Protein AF-A0A7S3IKS0-F1 (afdb_monomer_lite)

InterPro domains:
  IPR027417 P-loop containing nucleoside triphosphate hydrolase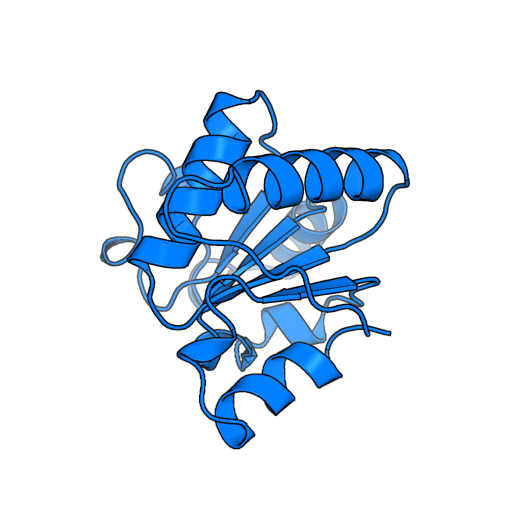 [G3DSA:3.40.50.300] (1-136)
  IPR027417 P-loop containing nucleoside triphosphate hydrolase [SSF52540] (3-135)
  IPR041677 DNA2/NAM7 helicase, helicase domain [PF13086] (3-73)
  IPR045055 DNA2/NAM7-like helicase [PTHR10887] (4-134)

pLDDT: mean 93.27, std 4.58, range [76.19, 98.25]

Secondary structure (DSSP, 8-state):
-------TTS-HHHHHHHHHHHHHHTT--EEEEESSHHHHHHHHHHHHHTT---EEEE-S-GGGS-GGGGGGEE-GGG-SSHHHHHHHHHT-SEEEEEGGGGGSGGGGG--BSEEEETTGGGS-HHHHHHHHTTB-

Sequence (136 aa):
YHMVVGVPGSGKKTTILSLLKILTQLKKRVLVVSFTNGAVDSLLLRLKESGFNQFVRVASSVSSVAEPIREHARTRSSFSKMTDVKDMLDSTYVFGATCLQVTNDIFSCVKFDYCVMDEASQITEPIAIGPLLLAQ

Structure (mmCIF, N/CA/C/O backbone):
data_AF-A0A7S3IKS0-F1
#
_entry.id   AF-A0A7S3IKS0-F1
#
loop_
_atom_site.group_PDB
_atom_site.id
_atom_site.type_symbol
_atom_site.label_atom_id
_atom_site.label_alt_id
_atom_site.label_comp_id
_atom_site.label_asym_id
_atom_site.label_entity_id
_atom_site.label_seq_id
_atom_site.pdbx_PDB_ins_code
_atom_site.Cartn_x
_atom_site.Cartn_y
_atom_site.Cartn_z
_atom_site.occupancy
_atom_site.B_iso_or_equiv
_atom_site.auth_seq_id
_atom_site.auth_comp_id
_atom_site.auth_asym_id
_atom_site.auth_atom_id
_atom_site.pdbx_PDB_model_num
ATOM 1 N N . TYR A 1 1 ? -8.749 -9.494 -11.521 1.00 91.06 1 TYR A N 1
ATOM 2 C CA . TYR A 1 1 ? -7.449 -8.793 -11.423 1.00 91.06 1 TYR A CA 1
ATOM 3 C C . TYR A 1 1 ? -7.102 -8.188 -12.779 1.00 91.06 1 TYR A C 1
ATOM 5 O O . TYR A 1 1 ? -7.641 -8.638 -13.784 1.00 91.06 1 TYR A O 1
ATOM 13 N N . HIS A 1 2 ? -6.218 -7.187 -12.819 1.00 93.56 2 HIS A N 1
ATOM 14 C CA . HIS A 1 2 ? -5.740 -6.556 -14.056 1.00 93.56 2 HIS A CA 1
ATOM 15 C C . HIS A 1 2 ? -4.218 -6.386 -14.001 1.00 93.56 2 HIS A C 1
ATOM 17 O O . HIS A 1 2 ? -3.673 -6.141 -12.928 1.00 93.56 2 HIS A O 1
ATOM 23 N N . MET A 1 3 ? -3.540 -6.493 -15.148 1.00 93.00 3 MET A N 1
ATOM 24 C CA . MET A 1 3 ? -2.102 -6.233 -15.259 1.00 93.00 3 MET A CA 1
ATOM 25 C C . MET A 1 3 ? -1.839 -5.025 -16.151 1.00 93.00 3 MET A C 1
ATOM 27 O O . MET A 1 3 ? -2.316 -4.965 -17.282 1.00 93.00 3 MET A O 1
ATOM 31 N N . VAL A 1 4 ? -1.037 -4.087 -15.649 1.00 91.88 4 VAL A N 1
ATOM 32 C CA . VAL A 1 4 ? -0.567 -2.923 -16.408 1.00 91.88 4 VAL A CA 1
ATOM 33 C C . VAL A 1 4 ? 0.881 -3.165 -16.826 1.00 91.88 4 VAL A C 1
ATOM 35 O O . VAL A 1 4 ? 1.811 -3.096 -16.018 1.00 91.88 4 VAL A O 1
ATOM 38 N N . VAL A 1 5 ? 1.077 -3.465 -18.109 1.00 90.06 5 VAL A N 1
ATOM 39 C CA . VAL A 1 5 ? 2.394 -3.743 -18.698 1.00 90.06 5 VAL A CA 1
ATOM 40 C C . VAL A 1 5 ? 2.918 -2.493 -19.400 1.00 90.06 5 VAL A C 1
ATOM 42 O O . VAL A 1 5 ? 2.164 -1.714 -19.968 1.00 90.06 5 VAL A O 1
ATOM 45 N N . GLY A 1 6 ? 4.229 -2.282 -19.350 1.00 86.38 6 GLY A N 1
ATOM 46 C CA . GLY A 1 6 ?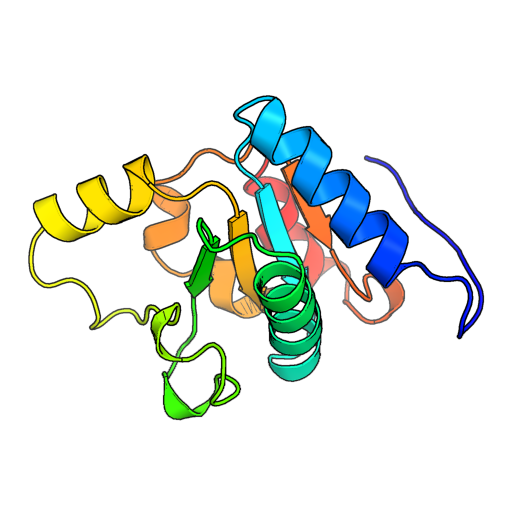 4.868 -1.119 -19.959 1.00 86.38 6 GLY A CA 1
ATOM 47 C C . GLY A 1 6 ? 6.385 -1.171 -19.825 1.00 86.38 6 GLY A C 1
ATOM 48 O O . GLY A 1 6 ? 6.918 -1.800 -18.906 1.00 86.38 6 GLY A O 1
ATOM 49 N N . VAL A 1 7 ? 7.076 -0.514 -20.745 1.00 88.88 7 VAL A N 1
ATOM 50 C CA . VAL A 1 7 ? 8.539 -0.383 -20.743 1.00 88.88 7 VAL A CA 1
ATOM 51 C C . VAL A 1 7 ? 9.004 0.647 -19.699 1.00 88.88 7 VAL A C 1
ATOM 53 O O . VAL A 1 7 ? 8.185 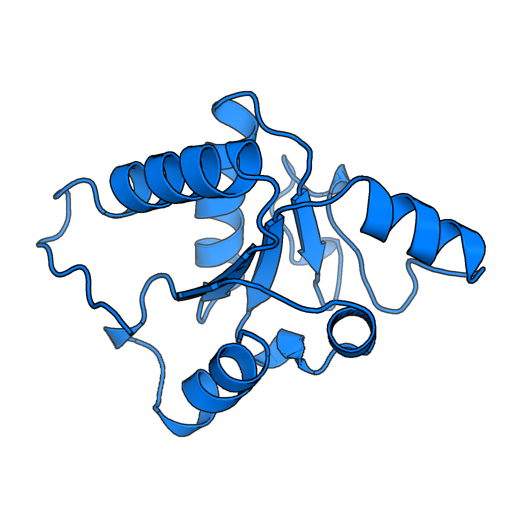1.454 -19.239 1.00 88.88 7 VAL A O 1
ATOM 56 N N . PRO A 1 8 ? 10.283 0.660 -19.284 1.00 86.25 8 PRO A N 1
ATOM 57 C CA . PRO A 1 8 ? 10.823 1.750 -18.472 1.00 86.25 8 PRO A CA 1
ATOM 58 C C . PRO A 1 8 ? 10.496 3.119 -19.089 1.00 86.25 8 PRO A C 1
ATOM 60 O O . PRO A 1 8 ? 10.592 3.298 -20.298 1.00 86.25 8 PRO A O 1
ATOM 63 N N . GLY A 1 9 ? 10.039 4.071 -18.272 1.00 87.06 9 GLY A N 1
ATOM 64 C CA . GLY A 1 9 ? 9.631 5.401 -18.745 1.00 87.06 9 GLY A CA 1
ATOM 65 C C . GLY A 1 9 ? 8.204 5.511 -19.309 1.00 87.06 9 GLY A C 1
ATOM 66 O O . GLY A 1 9 ? 7.732 6.624 -19.499 1.00 87.06 9 GLY A O 1
ATOM 67 N N . SER A 1 10 ? 7.456 4.411 -19.471 1.00 88.75 10 SER A N 1
ATOM 68 C CA . SER A 1 10 ? 6.073 4.410 -20.013 1.00 88.75 10 SER A CA 1
ATOM 69 C C . SER A 1 10 ? 4.995 5.065 -19.129 1.00 88.75 10 SER A C 1
ATOM 71 O O . SER A 1 10 ? 3.810 4.983 -19.432 1.00 88.75 10 SER A O 1
ATOM 73 N N . GLY A 1 11 ? 5.365 5.689 -18.007 1.00 90.81 11 GLY A N 1
ATOM 74 C CA . GLY A 1 11 ? 4.403 6.386 -17.149 1.00 90.81 11 GLY A CA 1
ATOM 75 C C . GLY A 1 11 ? 3.516 5.480 -16.283 1.00 90.81 11 GLY A C 1
ATOM 76 O O . GLY A 1 11 ? 2.473 5.933 -15.813 1.00 90.81 11 GLY A O 1
ATOM 77 N N . LYS A 1 12 ? 3.914 4.227 -16.002 1.00 91.25 12 LYS A N 1
ATOM 78 C CA . LYS A 1 12 ? 3.152 3.317 -15.113 1.00 91.25 12 LYS A CA 1
ATOM 79 C C . LYS A 1 12 ? 2.808 3.944 -13.767 1.00 91.25 12 LYS A C 1
ATOM 81 O O . LYS A 1 12 ? 1.655 3.917 -13.359 1.00 91.25 12 LYS A O 1
ATOM 86 N N . LYS A 1 13 ? 3.794 4.562 -13.107 1.00 89.94 13 LYS A N 1
ATOM 87 C CA . LYS A 1 13 ? 3.583 5.238 -11.818 1.00 89.94 13 LYS A CA 1
ATOM 88 C C . LYS A 1 13 ? 2.557 6.362 -11.946 1.00 89.94 13 LYS A C 1
ATOM 90 O O . LYS A 1 13 ? 1.670 6.463 -11.113 1.00 89.94 13 LYS A O 1
ATOM 95 N N . THR A 1 14 ? 2.612 7.150 -13.019 1.00 93.38 14 THR A N 1
ATOM 96 C CA . THR A 1 14 ? 1.605 8.185 -13.309 1.00 93.38 14 THR A CA 1
ATOM 97 C C . THR A 1 14 ? 0.212 7.581 -13.488 1.00 93.38 14 THR A C 1
ATOM 99 O O . THR A 1 14 ? -0.755 8.100 -12.943 1.00 93.38 14 THR A O 1
ATOM 102 N N . THR A 1 15 ? 0.113 6.447 -14.182 1.00 94.62 15 THR A N 1
ATOM 103 C CA . THR A 1 15 ? -1.151 5.716 -14.362 1.00 94.62 15 THR A CA 1
ATOM 104 C C . THR A 1 15 ? -1.701 5.207 -13.029 1.00 94.62 15 THR A C 1
ATOM 106 O O . THR A 1 15 ? -2.880 5.400 -12.744 1.00 94.62 15 THR A O 1
ATOM 109 N N . ILE A 1 16 ? -0.848 4.622 -12.181 1.00 95.06 16 ILE A N 1
ATOM 110 C CA . ILE A 1 16 ? -1.219 4.182 -10.830 1.00 95.06 16 ILE A CA 1
ATOM 111 C C . ILE A 1 16 ? -1.715 5.370 -9.998 1.00 95.06 16 ILE A C 1
ATOM 113 O O . ILE A 1 16 ? -2.757 5.268 -9.364 1.00 95.06 16 ILE A O 1
ATOM 117 N N . LEU A 1 17 ? -1.029 6.516 -10.031 1.00 95.62 17 LEU A N 1
ATOM 118 C CA . LEU A 1 17 ? -1.455 7.717 -9.302 1.00 95.62 17 LEU A CA 1
ATOM 119 C C . LEU A 1 17 ? -2.832 8.210 -9.757 1.00 95.62 17 LEU A C 1
ATOM 121 O O . LEU A 1 17 ? -3.681 8.509 -8.918 1.00 95.62 17 LEU A O 1
ATOM 125 N N . SER A 1 18 ? -3.078 8.260 -11.0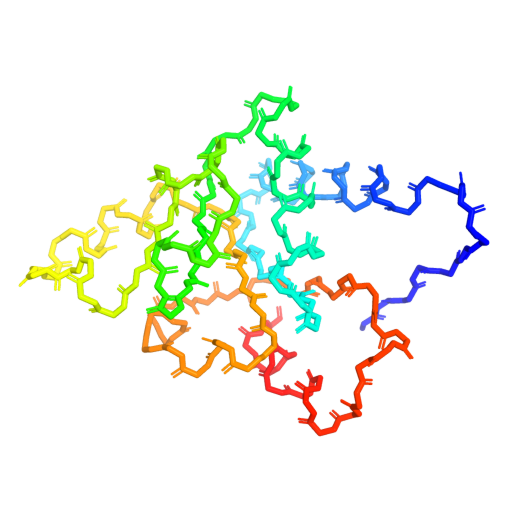68 1.00 95.56 18 SER A N 1
ATOM 126 C CA . SER A 1 18 ? -4.395 8.611 -11.610 1.00 95.56 18 SER A CA 1
ATOM 127 C C . SER A 1 18 ? -5.471 7.622 -11.160 1.00 95.56 18 SER A C 1
ATOM 129 O O . SER A 1 18 ? -6.548 8.043 -10.741 1.00 95.56 18 SER A O 1
ATOM 131 N N . LEU A 1 19 ? -5.169 6.319 -11.169 1.00 96.81 19 LEU A N 1
ATOM 132 C CA . LEU A 1 19 ? -6.074 5.285 -10.669 1.00 96.81 19 LEU A CA 1
ATOM 133 C C . LEU A 1 19 ? -6.390 5.486 -9.181 1.00 96.81 19 LEU A C 1
ATOM 135 O O . LEU A 1 19 ? -7.560 5.491 -8.810 1.00 96.81 19 LEU A O 1
ATOM 139 N N . LEU A 1 20 ? -5.380 5.710 -8.335 1.00 97.19 20 LEU A N 1
ATOM 140 C CA . LEU A 1 20 ? -5.577 5.971 -6.905 1.00 97.19 20 LEU A CA 1
ATOM 141 C C . LEU A 1 20 ? -6.470 7.197 -6.677 1.00 97.19 20 LEU A C 1
ATOM 143 O O . LEU A 1 20 ? -7.383 7.149 -5.857 1.00 97.19 20 LEU A O 1
ATOM 147 N N . LYS A 1 21 ? -6.274 8.280 -7.435 1.00 96.12 21 LYS A N 1
ATOM 148 C CA . LYS A 1 21 ? -7.133 9.472 -7.355 1.00 96.12 21 LYS A CA 1
ATOM 149 C C . LYS A 1 21 ? -8.589 9.171 -7.712 1.00 96.12 21 LYS A C 1
ATOM 151 O O . LYS A 1 21 ? -9.484 9.595 -6.990 1.00 96.12 21 LYS A O 1
ATOM 156 N N . ILE A 1 22 ? -8.829 8.408 -8.776 1.00 97.38 22 ILE A N 1
ATOM 157 C CA . ILE A 1 22 ? -10.186 8.015 -9.182 1.00 97.38 22 ILE A CA 1
ATOM 158 C C . ILE A 1 22 ? -10.831 7.134 -8.104 1.00 97.38 22 ILE A C 1
ATOM 160 O O . ILE A 1 22 ? -11.933 7.420 -7.645 1.00 97.38 22 ILE A O 1
ATOM 164 N N . LEU A 1 23 ? -10.132 6.092 -7.647 1.00 97.44 23 LEU A N 1
ATOM 165 C CA . LEU A 1 23 ? -10.648 5.166 -6.635 1.00 97.44 23 LEU A CA 1
ATOM 166 C C . LEU A 1 23 ? -10.976 5.883 -5.317 1.00 97.44 23 LEU A C 1
ATOM 168 O O . LEU A 1 23 ? -12.038 5.669 -4.735 1.00 97.44 23 LEU A O 1
ATOM 172 N N . THR A 1 24 ? -10.110 6.793 -4.874 1.00 95.88 24 THR A N 1
ATOM 173 C CA . THR A 1 24 ? -10.324 7.563 -3.638 1.00 95.88 24 THR A CA 1
ATOM 174 C C . THR A 1 24 ? -11.491 8.552 -3.759 1.00 95.88 24 THR A C 1
ATOM 176 O O . THR A 1 24 ? -12.258 8.705 -2.807 1.00 95.88 24 THR A O 1
ATOM 179 N N . GLN A 1 25 ? -11.709 9.167 -4.930 1.00 95.81 25 GLN A N 1
ATOM 180 C CA . GLN A 1 25 ? -12.913 9.968 -5.208 1.00 95.81 25 GLN A CA 1
ATOM 181 C C . GLN A 1 25 ? -14.195 9.129 -5.140 1.00 95.81 25 GLN A C 1
ATOM 183 O O . GLN A 1 25 ? -15.209 9.598 -4.626 1.00 95.81 25 GLN A O 1
ATOM 188 N N . LEU A 1 26 ? -14.128 7.865 -5.564 1.00 97.19 26 LEU A N 1
ATOM 189 C CA . LEU A 1 26 ? -15.206 6.879 -5.431 1.00 97.19 26 LEU A CA 1
ATOM 190 C C . LEU A 1 26 ? -15.325 6.287 -4.015 1.00 97.19 26 LEU A C 1
ATOM 192 O O . LEU A 1 26 ? -16.039 5.304 -3.818 1.00 97.19 26 LEU A O 1
ATOM 196 N N . LYS A 1 27 ? -14.629 6.869 -3.028 1.00 95.88 27 LYS A N 1
ATOM 197 C CA . LYS A 1 27 ? -14.612 6.431 -1.624 1.00 95.88 27 LYS A CA 1
ATOM 198 C C . LYS A 1 27 ? -14.138 4.987 -1.437 1.00 95.88 27 LYS A C 1
ATOM 200 O O . LYS A 1 27 ? -14.519 4.334 -0.470 1.00 95.88 27 LYS A O 1
ATOM 205 N N . LYS A 1 28 ? -13.286 4.504 -2.344 1.00 97.56 28 LYS A N 1
ATOM 206 C CA . LYS A 1 28 ? -12.681 3.174 -2.276 1.00 97.56 28 LYS A CA 1
ATOM 207 C C . LYS A 1 28 ? -11.415 3.192 -1.433 1.00 97.56 28 LYS A C 1
ATOM 209 O O . LYS A 1 28 ? -10.603 4.113 -1.543 1.00 97.56 28 LYS A O 1
ATOM 214 N N . ARG A 1 29 ? -11.249 2.163 -0.603 1.00 97.50 29 ARG A N 1
ATOM 215 C CA . ARG A 1 29 ? -10.035 1.934 0.184 1.00 97.50 29 ARG A CA 1
ATOM 216 C C . ARG A 1 29 ? -9.067 1.075 -0.612 1.00 97.50 29 ARG A C 1
ATOM 218 O O . ARG A 1 29 ? -9.419 -0.016 -1.058 1.00 97.50 29 ARG A O 1
ATOM 225 N N . VAL A 1 30 ? -7.846 1.569 -0.783 1.00 98.19 30 VAL A N 1
ATOM 226 C CA . VAL A 1 30 ? -6.837 0.944 -1.638 1.00 98.19 30 VAL A CA 1
ATOM 227 C C . VAL A 1 30 ? -5.597 0.588 -0.828 1.00 98.19 30 VAL A C 1
ATOM 229 O O . VAL A 1 30 ? -4.986 1.451 -0.196 1.00 98.19 30 VAL A O 1
ATOM 232 N N . LEU A 1 31 ? -5.211 -0.684 -0.886 1.00 97.94 31 LEU A N 1
ATOM 233 C CA . LEU A 1 31 ? -3.920 -1.172 -0.423 1.00 97.94 31 LEU A CA 1
ATOM 234 C C . LEU A 1 31 ? -2.903 -1.011 -1.554 1.00 97.94 31 LEU A C 1
ATOM 236 O O . LEU A 1 31 ? -3.094 -1.531 -2.647 1.00 97.94 31 LEU A O 1
ATOM 240 N N . VAL A 1 32 ? -1.819 -0.293 -1.293 1.00 97.88 32 VAL A N 1
ATOM 241 C CA . VAL A 1 32 ? -0.694 -0.108 -2.208 1.00 97.88 32 VAL A CA 1
ATOM 242 C C . VAL A 1 32 ? 0.498 -0.862 -1.647 1.00 97.88 32 VAL A C 1
ATOM 244 O O . VAL A 1 32 ? 0.952 -0.582 -0.537 1.00 97.88 32 VAL A O 1
ATOM 247 N N . VAL A 1 33 ? 1.026 -1.806 -2.418 1.00 97.31 33 VAL A N 1
ATOM 248 C CA . VAL A 1 33 ? 2.153 -2.636 -1.994 1.00 97.31 33 VAL A CA 1
ATOM 249 C C . VAL A 1 33 ? 3.259 -2.708 -3.030 1.00 97.31 33 VAL A C 1
ATOM 251 O O . VAL A 1 33 ? 3.032 -2.592 -4.231 1.00 97.31 33 VAL A O 1
ATOM 254 N N . SER A 1 34 ? 4.481 -2.906 -2.547 1.00 95.94 34 SER A N 1
ATOM 255 C CA . SER A 1 34 ? 5.637 -3.249 -3.374 1.00 95.94 34 SER A CA 1
ATOM 256 C C . SER A 1 34 ? 6.631 -4.097 -2.575 1.00 95.94 34 SER A C 1
ATOM 258 O O . SER A 1 34 ? 6.394 -4.417 -1.404 1.00 95.94 34 SER A O 1
ATOM 260 N N . PHE A 1 35 ? 7.737 -4.499 -3.199 1.00 93.12 35 PHE A N 1
ATOM 261 C CA . PHE A 1 35 ? 8.761 -5.318 -2.552 1.00 93.12 35 PHE A CA 1
ATOM 262 C C . PHE A 1 35 ? 9.629 -4.509 -1.577 1.00 93.12 35 PHE A C 1
ATOM 264 O O . PHE A 1 35 ? 9.929 -4.972 -0.477 1.00 93.12 35 PHE A O 1
ATOM 271 N N . THR A 1 36 ? 10.005 -3.281 -1.948 1.00 94.50 36 THR A N 1
ATOM 272 C CA . THR A 1 36 ? 10.942 -2.451 -1.174 1.00 94.50 36 THR A CA 1
ATOM 273 C C . THR A 1 36 ? 10.261 -1.236 -0.550 1.00 94.50 36 THR A C 1
ATOM 275 O O . THR A 1 36 ? 9.286 -0.710 -1.087 1.00 94.50 36 THR A O 1
ATOM 278 N N . ASN A 1 37 ? 10.807 -0.740 0.569 1.00 96.06 37 ASN A N 1
ATOM 279 C CA . ASN A 1 37 ? 10.333 0.513 1.168 1.00 96.06 37 ASN A CA 1
ATOM 280 C C . ASN A 1 37 ? 10.460 1.680 0.179 1.00 96.06 37 ASN A C 1
ATOM 282 O O . ASN A 1 37 ? 9.518 2.445 0.023 1.00 96.06 37 ASN A O 1
ATOM 286 N N . GLY A 1 38 ? 11.584 1.769 -0.543 1.00 96.44 38 GLY A N 1
ATOM 287 C CA . GLY A 1 38 ? 11.831 2.847 -1.502 1.00 96.44 38 GLY A CA 1
ATOM 288 C C . GLY A 1 38 ? 10.809 2.904 -2.641 1.00 96.44 38 GLY A C 1
ATOM 289 O O . GLY A 1 38 ? 10.401 3.996 -3.031 1.00 96.44 38 GLY A O 1
ATOM 290 N N . ALA A 1 39 ? 10.346 1.756 -3.148 1.00 94.94 39 ALA A N 1
ATOM 291 C CA . ALA A 1 39 ? 9.317 1.717 -4.188 1.00 94.94 39 ALA A CA 1
ATOM 292 C C . ALA A 1 39 ? 7.966 2.248 -3.678 1.00 94.94 39 ALA A C 1
ATOM 294 O O . ALA A 1 39 ? 7.365 3.114 -4.319 1.00 94.94 39 ALA A O 1
ATOM 295 N N . VAL A 1 40 ? 7.537 1.800 -2.491 1.00 96.81 40 VAL A N 1
ATOM 296 C CA . VAL A 1 40 ? 6.309 2.284 -1.832 1.00 96.81 40 VAL A CA 1
ATOM 297 C C . VAL A 1 40 ? 6.407 3.783 -1.554 1.00 96.81 40 VAL A C 1
ATOM 299 O O . VAL A 1 40 ? 5.522 4.548 -1.932 1.00 96.81 40 VAL A O 1
ATOM 302 N N . ASP A 1 41 ? 7.506 4.214 -0.939 1.00 97.75 41 ASP A N 1
ATOM 303 C CA . ASP A 1 41 ? 7.716 5.601 -0.537 1.00 97.75 41 ASP A CA 1
ATOM 304 C C . ASP A 1 41 ? 7.776 6.531 -1.753 1.00 97.75 41 ASP A C 1
ATOM 306 O O . ASP A 1 41 ? 7.192 7.610 -1.730 1.00 97.75 41 ASP A O 1
ATOM 310 N N . SER A 1 42 ? 8.411 6.101 -2.849 1.00 96.62 42 SER A N 1
ATOM 311 C CA . SER A 1 42 ? 8.458 6.853 -4.107 1.00 96.62 42 SER A CA 1
ATOM 312 C C . SER A 1 42 ? 7.064 7.092 -4.692 1.00 96.62 42 SER A C 1
ATOM 314 O O . SER A 1 42 ? 6.786 8.184 -5.192 1.00 96.62 42 SER A O 1
ATOM 316 N N . LEU A 1 43 ? 6.179 6.093 -4.638 1.00 96.50 43 LEU A N 1
ATOM 317 C CA . LEU A 1 43 ? 4.813 6.229 -5.134 1.00 96.50 43 LEU A CA 1
ATOM 318 C C . LEU A 1 43 ? 3.970 7.130 -4.217 1.00 96.50 43 LEU A C 1
ATOM 320 O O . LEU A 1 43 ? 3.277 8.019 -4.711 1.00 96.50 43 LEU A O 1
ATOM 324 N N . LEU A 1 44 ? 4.062 6.944 -2.897 1.00 97.88 44 LEU A N 1
ATOM 325 C CA . LEU A 1 44 ? 3.342 7.764 -1.917 1.00 97.88 44 LEU A CA 1
ATOM 326 C C . LEU A 1 44 ? 3.818 9.219 -1.896 1.00 97.88 44 LEU A C 1
ATOM 328 O O . LEU A 1 44 ? 2.999 10.122 -1.757 1.00 97.88 44 LEU A O 1
ATOM 332 N N . LEU A 1 45 ? 5.116 9.464 -2.083 1.00 97.94 45 LEU A N 1
ATOM 333 C CA . LEU A 1 45 ? 5.659 10.813 -2.209 1.00 97.94 45 LEU A CA 1
ATOM 334 C C . LEU A 1 45 ? 5.035 11.539 -3.401 1.00 97.94 45 LEU A C 1
ATOM 336 O O . LEU A 1 45 ? 4.531 12.645 -3.245 1.00 97.94 45 LEU A O 1
ATOM 340 N N . ARG A 1 46 ? 4.961 10.887 -4.566 1.00 96.88 46 ARG A N 1
ATOM 341 C CA . ARG A 1 46 ? 4.291 11.470 -5.738 1.00 96.88 46 ARG A CA 1
ATOM 342 C C . ARG A 1 46 ? 2.797 11.684 -5.508 1.00 96.88 46 ARG A C 1
ATOM 344 O O . ARG A 1 46 ? 2.226 12.643 -6.020 1.00 96.88 46 ARG A O 1
ATOM 351 N N . LEU A 1 47 ? 2.148 10.803 -4.744 1.00 96.62 47 LEU A N 1
ATOM 352 C CA . LEU A 1 47 ? 0.750 10.981 -4.354 1.00 96.62 47 LEU A CA 1
ATOM 353 C C . LEU A 1 47 ? 0.581 12.238 -3.483 1.00 96.62 47 LEU A C 1
ATOM 355 O O . LEU A 1 47 ? -0.279 13.067 -3.796 1.00 96.62 47 LEU A O 1
ATOM 359 N N . LYS A 1 48 ? 1.456 12.431 -2.486 1.00 97.19 48 LYS A N 1
ATOM 360 C CA . LYS A 1 48 ? 1.530 13.640 -1.651 1.00 97.19 48 LYS A CA 1
ATOM 361 C C . LYS A 1 48 ? 1.769 14.902 -2.482 1.00 97.19 48 LYS A C 1
ATOM 363 O O . LYS A 1 48 ? 0.988 15.845 -2.393 1.00 97.19 48 LYS A O 1
ATOM 368 N N . GLU A 1 49 ? 2.792 14.904 -3.339 1.00 96.38 49 GLU A N 1
ATOM 369 C CA . GLU A 1 49 ? 3.131 16.019 -4.245 1.00 96.38 49 GLU A CA 1
ATOM 370 C C . GLU A 1 49 ? 1.965 16.397 -5.167 1.00 96.38 49 GLU A C 1
ATOM 372 O O . GLU A 1 49 ? 1.817 17.546 -5.573 1.00 96.38 49 GLU A O 1
ATOM 377 N N . SER A 1 50 ? 1.092 15.436 -5.465 1.00 94.44 50 SER A N 1
ATOM 378 C CA . SER A 1 50 ? -0.096 15.648 -6.285 1.00 94.44 50 SER A CA 1
ATOM 379 C C . SER A 1 50 ? -1.301 16.237 -5.529 1.00 94.44 50 SER A C 1
ATOM 381 O O . SER A 1 50 ? -2.392 16.305 -6.108 1.00 94.44 50 SER A O 1
ATOM 383 N N . GLY A 1 51 ? -1.113 16.621 -4.260 1.00 94.88 51 GLY A N 1
ATOM 384 C CA . GLY A 1 51 ? -2.109 17.247 -3.386 1.00 94.88 51 GLY A CA 1
ATOM 385 C C . GLY A 1 51 ? -2.949 16.275 -2.552 1.00 94.88 51 GLY A C 1
ATOM 386 O O . GLY A 1 51 ? -3.944 16.692 -1.962 1.00 94.88 51 GLY A O 1
ATOM 387 N N . PHE A 1 52 ? -2.601 14.985 -2.505 1.00 95.81 52 PHE A N 1
ATOM 388 C CA . PHE A 1 52 ? -3.372 13.975 -1.778 1.00 95.81 52 PHE A CA 1
ATOM 389 C C . PHE A 1 52 ? -2.662 13.537 -0.490 1.00 95.81 52 PHE A C 1
ATOM 391 O O . PHE A 1 52 ? -1.626 12.883 -0.549 1.00 95.81 52 PHE A O 1
ATOM 398 N N . ASN A 1 53 ? -3.262 13.837 0.669 1.00 95.81 53 ASN A N 1
ATOM 399 C CA . ASN A 1 53 ? -2.692 13.543 1.997 1.00 95.81 53 ASN A CA 1
ATOM 400 C C . ASN A 1 53 ? -3.481 12.494 2.809 1.00 95.81 53 ASN A C 1
ATOM 402 O O . ASN A 1 53 ? -3.094 12.152 3.918 1.00 95.81 53 ASN A O 1
ATOM 406 N N . GLN A 1 54 ? -4.590 11.959 2.282 1.00 96.56 54 GLN A N 1
ATOM 407 C CA . GLN A 1 54 ? -5.432 10.975 2.991 1.00 96.56 54 GLN A CA 1
ATOM 408 C C . GLN A 1 54 ? -4.889 9.545 2.828 1.00 96.56 54 GLN A C 1
ATOM 410 O O . GLN A 1 54 ? -5.594 8.630 2.378 1.00 96.56 54 GLN A O 1
ATOM 415 N N . PHE A 1 55 ? -3.602 9.371 3.131 1.00 97.81 55 PHE A N 1
ATOM 416 C CA . PHE A 1 55 ? -2.908 8.092 3.071 1.00 97.81 55 PHE A CA 1
ATOM 417 C C . PHE A 1 55 ? -2.125 7.806 4.351 1.00 97.81 55 PHE A C 1
ATOM 419 O O . PHE A 1 55 ? -1.702 8.712 5.063 1.00 97.81 55 PHE A O 1
ATOM 426 N N . VAL A 1 56 ? -1.875 6.526 4.603 1.00 97.25 56 VAL A N 1
ATOM 427 C CA . VAL A 1 56 ? -0.995 6.068 5.674 1.00 97.25 56 VAL A CA 1
ATOM 428 C C . VAL A 1 56 ? 0.114 5.201 5.100 1.00 97.25 56 VAL A C 1
ATOM 430 O O . VAL A 1 56 ? -0.104 4.414 4.178 1.00 97.25 56 VAL A O 1
ATOM 433 N N . ARG A 1 57 ? 1.316 5.330 5.656 1.00 97.56 57 ARG A N 1
ATOM 434 C CA . ARG A 1 57 ? 2.465 4.484 5.347 1.00 97.56 57 ARG A CA 1
ATOM 435 C C . ARG A 1 57 ? 2.742 3.555 6.524 1.00 97.56 57 ARG A C 1
ATOM 437 O O . ARG A 1 57 ? 3.345 3.960 7.511 1.00 97.56 57 ARG A O 1
ATOM 444 N N . VAL A 1 58 ? 2.320 2.298 6.434 1.00 95.88 58 VAL A N 1
ATOM 445 C CA . VAL A 1 58 ? 2.561 1.311 7.496 1.00 95.88 58 VAL A CA 1
ATOM 446 C C . VAL A 1 58 ? 3.962 0.744 7.342 1.00 95.88 58 VAL A C 1
ATOM 448 O O . VAL A 1 58 ? 4.256 0.148 6.312 1.00 95.88 58 VAL A O 1
ATOM 451 N N . ALA A 1 59 ? 4.821 0.920 8.344 1.00 95.06 59 ALA A N 1
ATOM 452 C CA . ALA A 1 59 ? 6.212 0.471 8.319 1.00 95.06 59 ALA A CA 1
ATOM 453 C C . ALA A 1 59 ? 6.635 -0.175 9.648 1.00 95.06 59 ALA A C 1
ATOM 455 O O . ALA A 1 59 ? 5.994 0.001 10.682 1.00 95.06 59 ALA A O 1
ATOM 456 N N . SER A 1 60 ? 7.743 -0.918 9.640 1.00 92.31 60 SER A N 1
ATOM 457 C CA . SER A 1 60 ? 8.335 -1.478 10.865 1.00 92.31 60 SER A CA 1
ATOM 458 C C . SER A 1 60 ? 8.991 -0.403 11.737 1.00 92.31 60 SER A C 1
ATOM 460 O O . SER A 1 60 ? 8.927 -0.480 12.959 1.00 92.31 60 SER A O 1
ATOM 462 N N . SER A 1 61 ? 9.585 0.617 11.114 1.00 93.81 61 SER A N 1
ATOM 463 C CA . SER A 1 61 ? 10.180 1.777 11.781 1.00 93.81 61 SER A CA 1
ATOM 464 C C . SER A 1 61 ? 9.971 3.038 10.947 1.00 93.81 61 SER A C 1
ATOM 466 O O . SER A 1 61 ? 10.097 2.999 9.722 1.00 93.81 61 SER A O 1
ATOM 468 N N . VAL A 1 62 ? 9.752 4.178 11.605 1.00 95.38 62 VAL A N 1
ATOM 469 C CA . VAL A 1 62 ? 9.677 5.498 10.952 1.00 95.38 62 VAL A CA 1
ATOM 470 C C . VAL A 1 62 ? 10.991 5.849 10.242 1.00 95.38 62 VAL A C 1
ATOM 472 O O . VAL A 1 62 ? 10.974 6.478 9.188 1.00 95.38 62 VAL A O 1
ATOM 475 N N . SER A 1 63 ? 12.139 5.388 10.753 1.00 95.38 63 SER A N 1
ATOM 476 C CA . SER A 1 63 ? 13.443 5.639 10.121 1.00 95.38 63 SER A CA 1
ATOM 477 C C . SER A 1 63 ? 13.591 4.977 8.747 1.00 95.38 63 SER A C 1
ATOM 479 O O . SER A 1 63 ? 14.352 5.475 7.922 1.00 95.38 63 SER A O 1
ATOM 481 N N . SER A 1 64 ? 12.841 3.897 8.491 1.00 95.56 64 SER A N 1
ATOM 482 C CA . SER A 1 64 ? 12.826 3.186 7.203 1.00 95.56 64 SER A CA 1
ATOM 483 C C . SER A 1 64 ? 11.971 3.861 6.129 1.00 95.56 64 SER A C 1
ATOM 485 O O . SER A 1 64 ? 11.970 3.406 4.988 1.00 95.56 64 SER A O 1
ATOM 487 N N . VAL A 1 65 ? 11.250 4.922 6.502 1.00 97.94 65 VAL A N 1
ATOM 488 C CA . VAL A 1 65 ? 10.384 5.700 5.619 1.00 97.94 65 VAL A CA 1
ATOM 489 C C . VAL A 1 65 ? 11.118 6.961 5.165 1.00 97.94 65 VAL A C 1
ATOM 491 O O . VAL A 1 65 ? 11.790 7.625 5.968 1.00 97.94 65 VAL A O 1
ATOM 494 N N . ALA A 1 66 ? 10.974 7.300 3.883 1.00 97.69 66 ALA A N 1
ATOM 495 C CA . ALA A 1 66 ? 11.508 8.523 3.298 1.00 97.69 66 ALA A CA 1
ATOM 496 C C . ALA A 1 66 ? 11.054 9.766 4.080 1.00 97.69 66 ALA A C 1
ATOM 498 O O . ALA A 1 66 ? 9.870 9.926 4.383 1.00 97.69 66 ALA A O 1
ATOM 499 N N . GLU A 1 67 ? 12.008 10.651 4.383 1.00 97.44 67 GLU A N 1
ATOM 500 C CA . GLU A 1 67 ? 11.813 11.830 5.239 1.00 97.44 67 GLU A CA 1
ATOM 501 C C . GLU A 1 67 ? 10.551 12.645 4.891 1.00 97.44 67 GLU A C 1
ATOM 503 O O . GLU A 1 67 ? 9.723 12.815 5.792 1.00 97.44 67 GLU A O 1
ATOM 508 N N . PRO A 1 68 ? 10.276 12.980 3.612 1.00 97.25 68 PRO A N 1
ATOM 509 C CA . PRO A 1 68 ? 9.162 13.864 3.267 1.00 97.25 68 PRO A CA 1
ATOM 510 C C . PRO A 1 68 ? 7.766 13.288 3.540 1.00 97.25 68 PRO A C 1
ATOM 512 O O . PRO A 1 68 ? 6.776 14.015 3.448 1.00 97.25 68 PRO A O 1
ATOM 515 N N . ILE A 1 69 ? 7.649 11.989 3.833 1.00 97.94 69 ILE A N 1
ATOM 516 C CA . ILE A 1 69 ? 6.373 11.321 4.133 1.00 97.94 69 ILE A CA 1
ATOM 517 C C . ILE A 1 69 ? 6.353 10.674 5.526 1.00 97.94 69 ILE A C 1
ATOM 519 O O . ILE A 1 69 ? 5.390 9.981 5.853 1.00 97.94 69 ILE A O 1
ATOM 523 N N . ARG A 1 70 ? 7.364 10.906 6.377 1.00 97.00 70 ARG A N 1
ATOM 524 C CA . ARG A 1 70 ? 7.436 10.306 7.725 1.00 97.00 70 ARG A CA 1
ATOM 525 C C . ARG A 1 70 ? 6.260 10.667 8.626 1.00 97.00 70 ARG A C 1
ATOM 527 O O . ARG A 1 70 ? 5.869 9.851 9.450 1.00 97.00 70 ARG A O 1
ATOM 534 N N . GLU A 1 71 ? 5.659 11.838 8.450 1.00 95.44 71 GLU A N 1
ATOM 535 C CA . GLU A 1 71 ? 4.452 12.238 9.193 1.00 95.44 71 GLU A CA 1
ATOM 536 C C . GLU A 1 71 ? 3.251 11.298 8.941 1.00 95.44 71 GLU A C 1
ATOM 538 O O . GLU A 1 71 ? 2.426 11.073 9.833 1.00 95.44 71 GLU A O 1
ATOM 543 N N . HIS A 1 72 ? 3.209 10.669 7.758 1.00 96.69 72 HIS A N 1
ATOM 544 C CA . HIS A 1 72 ? 2.211 9.671 7.369 1.00 96.69 72 HIS A CA 1
ATOM 545 C C . HIS A 1 72 ? 2.599 8.253 7.822 1.00 96.69 72 HIS A C 1
ATOM 547 O O . HIS A 1 72 ? 1.828 7.311 7.630 1.00 96.69 72 HIS A O 1
ATOM 553 N N . ALA A 1 73 ? 3.789 8.068 8.408 1.00 96.19 73 ALA A N 1
ATOM 554 C CA . ALA A 1 73 ? 4.259 6.763 8.844 1.00 96.19 73 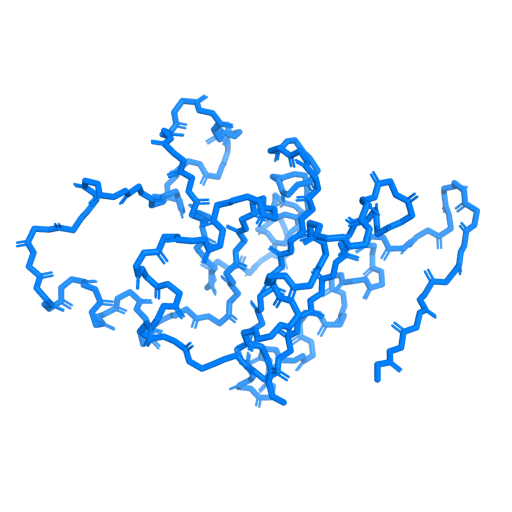ALA A CA 1
ATOM 555 C C . ALA A 1 73 ? 3.520 6.298 10.104 1.00 96.19 73 ALA A C 1
ATOM 557 O O . ALA A 1 73 ? 3.363 7.046 11.073 1.00 96.19 73 ALA A O 1
ATOM 558 N N . ARG A 1 74 ? 3.097 5.034 10.111 1.00 94.12 74 ARG A N 1
ATOM 559 C CA . ARG A 1 74 ? 2.541 4.353 11.282 1.00 94.12 74 ARG A CA 1
ATOM 560 C C . ARG A 1 74 ? 3.255 3.025 11.483 1.00 94.12 74 ARG A C 1
ATOM 562 O O . ARG A 1 74 ? 3.435 2.244 10.552 1.00 94.12 74 ARG A O 1
ATOM 569 N N . THR A 1 75 ? 3.679 2.785 12.710 1.00 91.19 75 THR A N 1
ATOM 570 C CA . THR A 1 75 ? 4.321 1.556 13.171 1.00 91.19 75 THR A CA 1
ATOM 571 C C . THR A 1 75 ? 3.400 0.848 14.162 1.00 91.19 75 THR A C 1
ATOM 573 O O . THR A 1 75 ? 2.386 1.400 14.591 1.00 91.19 75 THR A O 1
ATOM 576 N N . ARG A 1 76 ? 3.757 -0.372 14.581 1.00 81.38 76 ARG A N 1
ATOM 577 C CA . ARG A 1 76 ? 3.015 -1.088 15.636 1.00 81.38 76 ARG A CA 1
ATOM 578 C C . ARG A 1 76 ? 2.882 -0.286 16.935 1.00 81.38 76 ARG A C 1
ATOM 580 O O . ARG A 1 76 ? 1.877 -0.409 17.618 1.00 81.38 76 ARG A O 1
ATOM 587 N N . SER A 1 77 ? 3.871 0.543 17.257 1.00 81.69 77 SER A N 1
ATOM 588 C CA . SER A 1 77 ? 3.881 1.385 18.456 1.00 81.69 77 SER A CA 1
ATOM 589 C C . SER A 1 77 ? 3.191 2.740 18.273 1.00 81.69 77 SER A C 1
ATOM 591 O O . SER A 1 77 ? 3.147 3.521 19.218 1.00 81.69 77 SER A O 1
ATOM 593 N N . SER A 1 78 ? 2.661 3.054 17.085 1.00 81.19 78 SER A N 1
ATOM 594 C CA . SER A 1 78 ? 2.021 4.352 16.829 1.00 81.19 78 SER A CA 1
ATOM 595 C C . SER A 1 78 ? 0.655 4.518 17.490 1.00 81.19 78 SER A C 1
ATOM 597 O O . SER A 1 78 ? 0.151 5.636 17.526 1.00 81.19 78 SER A O 1
ATOM 599 N N . PHE A 1 79 ? 0.053 3.444 17.999 1.00 78.81 79 PHE A N 1
ATOM 600 C CA . PHE A 1 79 ? -1.294 3.480 18.557 1.00 78.81 79 PHE A CA 1
ATOM 601 C C . PHE A 1 79 ? -1.273 3.026 20.012 1.00 78.81 79 PHE A C 1
ATOM 603 O O . PHE A 1 79 ? -0.851 1.914 20.319 1.00 78.81 79 PHE A O 1
ATOM 610 N N . SER A 1 80 ? -1.732 3.905 20.901 1.00 78.19 80 SER A N 1
ATOM 611 C CA . SER A 1 80 ? -1.880 3.612 22.333 1.00 78.19 80 SER A CA 1
ATOM 612 C C . SER A 1 80 ? -3.343 3.409 22.734 1.00 78.19 80 SER A C 1
ATOM 614 O O . SER A 1 80 ? -3.627 2.726 23.717 1.00 78.19 80 SER A O 1
ATOM 616 N N . LYS A 1 81 ? -4.279 3.967 21.953 1.00 83.81 81 LYS A N 1
ATOM 617 C CA . LYS A 1 81 ? -5.724 3.871 22.165 1.00 83.81 81 LYS A CA 1
ATOM 618 C C . LYS A 1 81 ? -6.429 3.417 20.893 1.00 83.81 81 LYS A C 1
ATOM 620 O O . LYS A 1 81 ? -6.036 3.761 19.782 1.00 83.81 81 LYS A O 1
ATOM 625 N N . MET A 1 82 ? -7.537 2.702 21.073 1.00 82.56 82 MET A N 1
ATOM 626 C CA . MET A 1 82 ? -8.393 2.265 19.963 1.00 82.56 82 MET A CA 1
ATOM 627 C C . MET A 1 82 ? -9.065 3.431 19.224 1.00 82.56 82 MET A C 1
ATOM 629 O O . MET A 1 82 ? -9.363 3.308 18.039 1.00 82.56 82 MET A O 1
ATOM 633 N N . THR A 1 83 ? -9.287 4.564 19.897 1.00 86.56 83 THR A N 1
ATOM 634 C CA . THR A 1 83 ? -9.832 5.787 19.284 1.00 86.56 83 THR A CA 1
ATOM 635 C C . THR A 1 83 ? -8.906 6.331 18.203 1.00 86.56 83 THR A C 1
ATOM 637 O O . THR A 1 83 ? -9.360 6.600 17.099 1.00 86.56 83 THR A O 1
ATOM 640 N N . ASP A 1 84 ? -7.600 6.369 18.476 1.00 86.88 84 ASP A N 1
ATOM 641 C CA . ASP A 1 84 ? -6.597 6.910 17.552 1.00 86.88 84 ASP A CA 1
ATOM 642 C C . ASP A 1 84 ? -6.517 6.071 16.269 1.00 86.88 84 ASP A C 1
ATOM 644 O O . ASP A 1 84 ? -6.334 6.595 15.169 1.00 86.88 84 ASP A O 1
ATOM 648 N N . VAL A 1 85 ? -6.681 4.749 16.407 1.00 87.94 85 VAL A N 1
ATOM 649 C CA . VAL A 1 85 ? -6.780 3.834 15.266 1.00 87.94 85 VAL A CA 1
ATOM 650 C C . VAL A 1 85 ? -8.030 4.160 14.460 1.00 87.94 85 VAL A C 1
ATOM 652 O O . VAL A 1 85 ? -7.941 4.320 13.249 1.00 87.94 85 VAL A O 1
ATOM 655 N N . LYS A 1 86 ? -9.189 4.287 15.113 1.00 89.56 86 LYS A N 1
ATOM 656 C CA . LYS A 1 86 ? -10.454 4.561 14.427 1.00 89.56 86 LYS A CA 1
ATOM 657 C C . LYS A 1 86 ? -10.409 5.871 13.637 1.00 89.56 86 LYS A C 1
ATOM 659 O O . LYS A 1 86 ? -10.721 5.856 12.452 1.00 89.56 86 LYS A O 1
ATOM 664 N N . ASP A 1 87 ? -9.944 6.955 14.250 1.00 90.44 87 ASP A N 1
ATOM 665 C CA . ASP A 1 87 ? -9.868 8.270 13.602 1.00 90.44 87 ASP A CA 1
ATOM 666 C C . ASP A 1 87 ? -8.926 8.252 12.386 1.00 90.44 87 ASP A C 1
ATOM 668 O O . ASP A 1 87 ? -9.223 8.819 11.328 1.00 90.44 87 ASP A O 1
ATOM 672 N N . MET A 1 88 ? -7.798 7.543 12.502 1.00 91.69 88 MET A N 1
ATOM 673 C CA . MET A 1 88 ? -6.875 7.328 11.388 1.00 91.69 88 MET A CA 1
ATOM 674 C C . MET A 1 88 ? -7.524 6.502 10.273 1.00 91.69 88 MET A C 1
ATOM 676 O O . MET A 1 88 ? -7.410 6.868 9.105 1.00 91.69 88 MET A O 1
ATOM 680 N N . LEU A 1 89 ? -8.250 5.431 10.601 1.00 92.19 89 LEU A N 1
ATOM 681 C CA . LEU A 1 89 ? -8.944 4.621 9.601 1.00 92.19 89 LEU A CA 1
ATOM 682 C C . LEU A 1 89 ? -10.035 5.415 8.875 1.00 92.19 89 LEU A C 1
ATOM 684 O O . LEU A 1 89 ? -10.136 5.325 7.650 1.00 92.19 89 LEU A O 1
ATOM 688 N N . ASP A 1 90 ? -10.829 6.201 9.598 1.00 92.50 90 ASP A N 1
ATOM 689 C CA . ASP A 1 90 ? -11.954 6.967 9.048 1.00 92.50 90 ASP A CA 1
ATOM 690 C C . ASP A 1 90 ? -11.497 8.096 8.107 1.00 92.50 90 ASP A C 1
ATOM 692 O O . ASP A 1 90 ? -12.207 8.451 7.165 1.00 92.50 90 ASP A O 1
ATOM 696 N N . SER A 1 91 ? -10.281 8.612 8.302 1.00 93.00 91 SER A N 1
ATOM 697 C CA . SER A 1 91 ? -9.679 9.669 7.476 1.00 93.00 91 SER A CA 1
ATOM 698 C C . SER A 1 91 ? -8.750 9.165 6.359 1.00 93.00 91 SER A C 1
ATOM 700 O O . SER A 1 91 ? -8.222 9.971 5.589 1.00 93.00 91 SER A O 1
ATOM 702 N N . THR A 1 92 ? -8.567 7.846 6.223 1.00 96.81 92 THR A N 1
ATOM 703 C CA . THR A 1 92 ? -7.596 7.252 5.288 1.00 96.81 92 THR A CA 1
ATOM 704 C C . THR A 1 92 ? -8.267 6.446 4.178 1.00 96.81 92 THR A C 1
ATOM 706 O O . THR A 1 92 ? -9.088 5.559 4.428 1.00 96.81 92 THR A O 1
ATOM 709 N N . TYR A 1 93 ? -7.843 6.694 2.934 1.00 97.69 93 TYR A N 1
ATOM 710 C CA . TYR A 1 93 ? -8.272 5.911 1.767 1.00 97.69 93 TYR A CA 1
ATOM 711 C C . TYR A 1 93 ? -7.147 5.085 1.140 1.00 97.69 93 TYR A C 1
ATOM 713 O O . TYR A 1 93 ? -7.429 4.058 0.530 1.00 97.69 93 TYR A O 1
ATOM 721 N N . VAL A 1 94 ? -5.884 5.501 1.277 1.00 98.25 94 VAL A N 1
ATOM 722 C CA . VAL A 1 94 ? -4.738 4.780 0.701 1.00 98.25 94 VAL A CA 1
ATOM 723 C C . VAL A 1 94 ? -3.823 4.274 1.806 1.00 98.25 94 VAL A C 1
ATOM 725 O O . VAL A 1 94 ? -3.379 5.039 2.656 1.00 98.25 94 VAL A O 1
ATOM 728 N N . PHE A 1 95 ? -3.506 2.986 1.774 1.00 97.81 95 PHE A N 1
ATOM 729 C CA . PHE A 1 95 ? -2.642 2.340 2.754 1.00 97.81 95 PHE A CA 1
ATOM 730 C C . PHE A 1 95 ? -1.428 1.778 2.029 1.00 97.81 95 PHE A C 1
ATOM 732 O O . PHE A 1 95 ? -1.562 0.862 1.227 1.00 97.81 95 PHE A O 1
ATOM 739 N N . GLY A 1 96 ? -0.250 2.341 2.275 1.00 97.75 96 GLY A N 1
ATOM 740 C CA . GLY A 1 96 ? 0.996 1.895 1.663 1.00 97.75 96 GLY A CA 1
ATOM 741 C C . GLY A 1 96 ? 1.833 1.041 2.607 1.00 97.75 96 GLY A C 1
ATOM 742 O O . GLY A 1 96 ? 2.087 1.445 3.743 1.00 97.75 96 GLY A O 1
ATOM 743 N N . ALA A 1 97 ? 2.306 -0.107 2.134 1.00 97.25 97 ALA A N 1
ATOM 744 C CA . ALA A 1 97 ? 3.205 -0.990 2.876 1.00 97.25 97 ALA A CA 1
ATOM 745 C C . ALA A 1 97 ? 4.062 -1.834 1.935 1.00 97.25 97 ALA A C 1
ATOM 747 O O . ALA A 1 97 ? 3.753 -1.975 0.757 1.00 97.25 97 ALA A O 1
ATOM 748 N N . THR A 1 98 ? 5.139 -2.437 2.433 1.00 96.31 98 THR A N 1
ATOM 749 C CA . THR A 1 98 ? 5.762 -3.531 1.676 1.00 96.31 98 THR A CA 1
ATOM 750 C C . THR A 1 98 ? 4.907 -4.794 1.778 1.00 96.31 98 THR A C 1
ATOM 752 O O . THR A 1 98 ? 4.136 -4.954 2.726 1.00 96.31 98 THR A O 1
ATOM 755 N N . CYS A 1 99 ? 5.072 -5.729 0.841 1.00 95.19 99 CYS A N 1
ATOM 756 C CA . CYS A 1 99 ? 4.309 -6.984 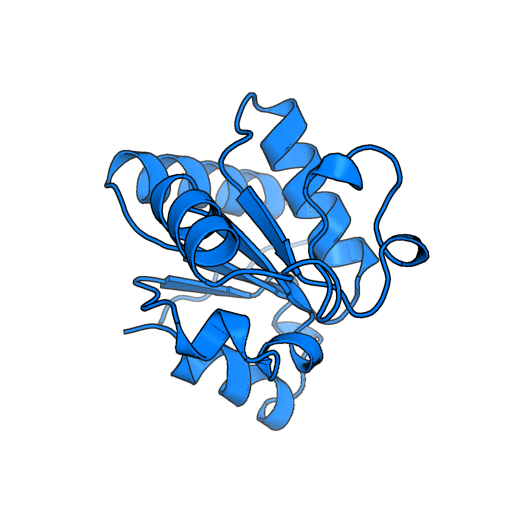0.847 1.00 95.19 99 CYS A CA 1
ATOM 757 C C . CYS A 1 99 ? 4.470 -7.780 2.153 1.00 95.19 99 CYS A C 1
ATOM 759 O O . CYS A 1 99 ? 3.533 -8.430 2.590 1.00 95.19 99 CYS A O 1
ATOM 761 N N . LEU A 1 100 ? 5.627 -7.700 2.818 1.00 92.25 100 LEU A N 1
ATOM 762 C CA . LEU A 1 100 ? 5.864 -8.387 4.096 1.00 92.25 100 LEU A CA 1
ATOM 763 C C . LEU A 1 100 ? 5.183 -7.694 5.288 1.00 92.25 100 LEU A C 1
ATOM 765 O O . LEU A 1 100 ? 4.852 -8.337 6.284 1.00 92.25 100 LEU A O 1
ATOM 769 N N . GLN A 1 101 ? 4.972 -6.380 5.196 1.00 92.50 101 GLN A N 1
ATOM 770 C CA . GLN A 1 101 ? 4.397 -5.566 6.269 1.00 92.50 101 GLN A CA 1
ATOM 771 C C . GLN A 1 101 ? 2.873 -5.683 6.359 1.00 92.50 101 GLN A C 1
ATOM 773 O O . GLN A 1 101 ? 2.295 -5.215 7.338 1.00 92.50 101 GLN A O 1
ATOM 778 N N . VAL A 1 102 ? 2.219 -6.340 5.396 1.00 90.44 102 VAL A N 1
ATOM 779 C CA . VAL A 1 102 ? 0.759 -6.527 5.406 1.00 90.44 102 VAL A CA 1
ATOM 780 C C . VAL A 1 102 ? 0.261 -7.474 6.499 1.00 90.44 102 VAL A C 1
ATOM 782 O O . VAL A 1 102 ? -0.933 -7.552 6.753 1.00 90.44 102 VAL A O 1
ATOM 785 N N . THR A 1 103 ? 1.181 -8.147 7.193 1.00 88.00 103 THR A N 1
ATOM 786 C CA . THR A 1 103 ? 0.910 -8.929 8.409 1.00 88.00 103 THR A CA 1
ATOM 787 C C . THR A 1 103 ? 0.698 -8.059 9.653 1.00 88.00 103 THR A C 1
ATOM 789 O O . THR A 1 103 ? 0.415 -8.581 10.727 1.00 88.00 103 THR A O 1
ATOM 792 N N . ASN A 1 104 ? 0.849 -6.734 9.543 1.00 88.75 104 ASN A N 1
ATOM 793 C CA . ASN A 1 104 ? 0.545 -5.810 10.630 1.00 88.75 104 ASN A CA 1
ATOM 794 C C . ASN A 1 104 ? -0.960 -5.818 10.947 1.00 88.75 104 ASN A C 1
ATOM 796 O O . ASN A 1 104 ? -1.793 -5.715 10.048 1.00 88.75 104 ASN A O 1
ATOM 800 N N . ASP A 1 105 ? -1.293 -5.861 12.236 1.00 87.44 105 ASP A N 1
ATOM 801 C CA . ASP A 1 105 ? -2.662 -5.987 12.744 1.00 87.44 105 ASP A CA 1
ATOM 802 C C . ASP A 1 105 ? -3.598 -4.867 12.250 1.00 87.44 105 ASP A C 1
ATOM 804 O O . ASP A 1 105 ? -4.798 -5.088 12.102 1.00 87.44 105 ASP A O 1
ATOM 808 N N . ILE A 1 106 ? -3.059 -3.696 11.886 1.00 87.56 106 ILE A N 1
ATOM 809 C CA . ILE A 1 106 ? -3.823 -2.604 11.259 1.00 87.56 106 ILE A CA 1
ATOM 810 C C . ILE A 1 106 ? -4.583 -3.049 10.001 1.00 87.56 106 ILE A C 1
ATOM 812 O O . ILE A 1 106 ? -5.693 -2.580 9.764 1.00 87.56 106 ILE A O 1
ATOM 816 N N . PHE A 1 107 ? -4.026 -3.976 9.216 1.00 90.81 107 PHE A N 1
ATOM 817 C CA . PHE A 1 107 ? -4.644 -4.463 7.985 1.00 90.81 107 PHE A CA 1
ATOM 818 C C . PHE A 1 107 ? -5.832 -5.390 8.252 1.00 90.81 107 PHE A C 1
ATOM 820 O O . PHE A 1 107 ? -6.707 -5.501 7.402 1.00 90.81 107 PHE A O 1
ATOM 827 N N . SER A 1 108 ? -5.920 -5.988 9.445 1.00 87.81 108 SER A N 1
ATOM 828 C CA . SER A 1 108 ? -7.101 -6.759 9.862 1.00 87.81 108 SER A CA 1
ATOM 829 C C . SER A 1 108 ? -8.298 -5.866 10.217 1.00 87.81 108 SER A C 1
ATOM 831 O O . SER A 1 108 ? -9.446 -6.301 10.145 1.00 87.81 108 SER A O 1
ATOM 833 N N . CYS A 1 109 ? -8.046 -4.594 10.544 1.00 87.81 109 CYS A N 1
ATOM 834 C CA . CYS A 1 109 ? -9.070 -3.612 10.902 1.00 87.81 109 CYS A CA 1
ATOM 835 C C . CYS A 1 109 ? -9.677 -2.895 9.684 1.00 87.81 109 CYS A C 1
ATOM 837 O O . CYS A 1 109 ? -10.549 -2.038 9.846 1.00 87.81 109 CYS A O 1
ATOM 839 N N . VAL A 1 110 ? -9.215 -3.204 8.468 1.00 91.25 110 VAL A N 1
ATOM 840 C CA . VAL A 1 110 ? -9.594 -2.496 7.242 1.00 91.25 110 VAL A CA 1
ATOM 841 C C . VAL A 1 110 ? -10.024 -3.488 6.178 1.00 91.25 110 VAL A C 1
ATOM 843 O O . VAL A 1 110 ? -9.319 -4.443 5.880 1.00 91.25 110 VAL A O 1
ATOM 846 N N . LYS A 1 111 ? -11.175 -3.226 5.558 1.00 92.44 111 LYS A N 1
ATOM 847 C CA . LYS A 1 111 ? -11.555 -3.878 4.304 1.00 92.44 111 LYS A CA 1
ATOM 848 C C . LYS A 1 111 ? -11.064 -3.029 3.142 1.00 92.44 111 LYS A C 1
ATOM 850 O O . LYS A 1 111 ? -11.384 -1.838 3.086 1.00 92.44 111 LYS A O 1
ATOM 855 N N . PHE A 1 112 ? -10.298 -3.637 2.246 1.00 97.12 112 PHE A N 1
ATOM 856 C CA . PHE A 1 112 ? -9.824 -2.992 1.029 1.00 97.12 112 PHE A CA 1
ATOM 857 C C . PHE A 1 112 ? -10.726 -3.366 -0.141 1.00 97.12 112 PHE A C 1
ATOM 859 O O . PHE A 1 112 ? -11.056 -4.533 -0.324 1.00 97.12 112 PHE A O 1
ATOM 866 N N . ASP A 1 113 ? -11.095 -2.375 -0.946 1.00 97.69 113 ASP A N 1
ATOM 867 C CA . ASP A 1 113 ? -11.778 -2.606 -2.220 1.00 97.69 113 ASP A CA 1
ATOM 868 C C . ASP A 1 113 ? -10.776 -2.989 -3.321 1.00 97.69 113 ASP A C 1
ATOM 870 O O . ASP A 1 113 ? -11.116 -3.653 -4.290 1.00 97.69 113 ASP A O 1
ATOM 874 N N . TYR A 1 114 ? -9.528 -2.518 -3.219 1.00 97.94 114 TYR A N 1
ATOM 875 C CA . TYR A 1 114 ? -8.503 -2.770 -4.230 1.00 97.94 114 TYR A CA 1
ATOM 876 C C . TYR A 1 114 ? -7.135 -2.993 -3.596 1.00 97.94 114 TYR A C 1
ATOM 878 O O . TYR A 1 114 ? -6.757 -2.310 -2.644 1.00 97.94 114 TYR A O 1
ATOM 886 N N . CYS A 1 115 ? -6.361 -3.896 -4.194 1.00 97.31 115 CYS A N 1
ATOM 887 C CA . CYS A 1 115 ? -4.933 -4.053 -3.950 1.00 97.31 115 CYS A CA 1
ATOM 888 C C . CYS A 1 115 ? -4.169 -3.702 -5.232 1.00 97.31 115 CYS A C 1
ATOM 890 O O . CYS A 1 115 ? -4.416 -4.272 -6.296 1.00 97.31 115 CYS A O 1
ATOM 892 N N . VAL A 1 116 ? -3.255 -2.740 -5.135 1.00 97.12 116 VAL A N 1
ATOM 893 C CA . VAL A 1 116 ? -2.376 -2.298 -6.215 1.00 97.12 116 VAL A CA 1
ATOM 894 C C . VAL A 1 116 ? -0.951 -2.704 -5.864 1.00 97.12 116 VAL A C 1
ATOM 896 O O . VAL A 1 116 ? -0.367 -2.183 -4.915 1.00 97.12 116 VAL A O 1
ATOM 899 N N . MET A 1 117 ? -0.380 -3.609 -6.657 1.00 95.50 117 MET A N 1
ATOM 900 C CA . MET A 1 117 ? 1.034 -3.973 -6.575 1.00 95.50 117 MET A CA 1
ATOM 901 C C . MET A 1 117 ? 1.864 -3.186 -7.583 1.00 95.50 117 MET A C 1
ATOM 903 O O . MET A 1 117 ? 1.739 -3.401 -8.790 1.00 95.50 117 MET A O 1
ATOM 907 N N . ASP A 1 118 ? 2.746 -2.319 -7.089 1.00 92.69 118 ASP A N 1
ATOM 908 C CA . ASP A 1 118 ? 3.804 -1.728 -7.908 1.00 92.69 118 ASP A CA 1
ATOM 909 C C . ASP A 1 118 ? 5.009 -2.673 -7.973 1.00 92.69 118 ASP A C 1
ATOM 911 O O . ASP A 1 118 ? 5.367 -3.329 -6.992 1.00 92.69 118 ASP A O 1
ATOM 915 N N . GLU A 1 119 ? 5.643 -2.730 -9.142 1.00 87.81 119 GLU A N 1
ATOM 916 C CA . GLU A 1 119 ? 6.764 -3.634 -9.432 1.00 87.81 119 GLU A CA 1
ATOM 917 C C . GLU A 1 119 ? 6.435 -5.127 -9.214 1.00 87.81 119 GLU A C 1
ATOM 919 O O . GLU A 1 119 ? 7.305 -5.923 -8.869 1.00 87.81 119 GLU A O 1
ATOM 924 N N . ALA A 1 120 ? 5.183 -5.529 -9.482 1.00 91.19 120 ALA A N 1
ATOM 925 C CA . ALA A 1 120 ? 4.683 -6.897 -9.289 1.00 91.19 120 ALA A CA 1
ATOM 926 C C . ALA A 1 120 ? 5.561 -7.991 -9.928 1.00 91.19 120 ALA A C 1
ATOM 928 O O . ALA A 1 120 ? 5.672 -9.085 -9.388 1.00 91.19 120 ALA A O 1
ATOM 929 N N . SER A 1 121 ? 6.232 -7.697 -11.048 1.00 90.31 121 SER A N 1
ATOM 930 C CA . SER A 1 121 ? 7.132 -8.642 -11.725 1.00 90.31 121 SER A CA 1
ATOM 931 C C . SER A 1 121 ? 8.398 -8.988 -10.930 1.00 90.31 121 SER A C 1
ATOM 933 O O . SER A 1 121 ? 9.103 -9.916 -11.305 1.00 90.31 121 SER A O 1
ATOM 935 N N . GLN A 1 122 ? 8.725 -8.224 -9.885 1.00 89.00 122 GLN A N 1
ATOM 936 C CA . GLN A 1 122 ? 9.862 -8.474 -8.992 1.00 89.00 122 GLN A CA 1
ATOM 937 C C . GLN A 1 122 ? 9.445 -9.213 -7.708 1.00 89.00 122 GLN A C 1
ATOM 939 O O . GLN A 1 122 ? 10.287 -9.495 -6.858 1.00 89.00 122 GLN A O 1
ATOM 944 N N . ILE A 1 123 ? 8.152 -9.505 -7.539 1.00 91.50 123 ILE A N 1
ATOM 945 C CA . ILE A 1 123 ? 7.596 -10.117 -6.332 1.00 91.50 123 ILE A CA 1
ATOM 946 C C . ILE A 1 123 ? 7.351 -11.599 -6.612 1.00 91.50 123 ILE A C 1
ATOM 948 O O . ILE A 1 123 ? 6.747 -11.959 -7.621 1.00 91.50 123 ILE A O 1
ATOM 952 N N . THR A 1 124 ? 7.815 -12.475 -5.720 1.00 92.62 124 THR A N 1
ATOM 953 C CA . THR A 1 124 ? 7.513 -13.906 -5.829 1.00 92.62 124 THR A CA 1
ATOM 954 C C . THR A 1 124 ? 6.040 -14.159 -5.518 1.00 92.62 124 THR A C 1
ATOM 956 O O . THR A 1 124 ? 5.451 -13.502 -4.659 1.00 92.62 124 THR A O 1
ATOM 959 N N . GLU A 1 125 ? 5.442 -15.145 -6.183 1.00 92.62 125 GLU A N 1
ATOM 960 C CA . GLU A 1 125 ? 4.022 -15.469 -6.011 1.00 92.62 125 GLU A CA 1
ATOM 961 C C . GLU A 1 125 ? 3.609 -15.683 -4.537 1.00 92.62 125 GLU A C 1
ATOM 963 O O . GLU A 1 125 ? 2.630 -15.063 -4.117 1.00 92.62 125 GLU A O 1
ATOM 968 N N . PRO A 1 126 ? 4.366 -16.416 -3.689 1.00 92.00 126 PRO A N 1
ATOM 969 C CA . PRO A 1 126 ? 3.998 -16.577 -2.281 1.00 92.00 126 PRO A CA 1
ATOM 970 C C . PRO A 1 126 ? 3.938 -15.255 -1.505 1.00 92.00 126 PRO A C 1
ATOM 972 O O . PRO A 1 126 ? 3.107 -15.095 -0.614 1.00 92.00 126 PRO A O 1
ATOM 975 N N . ILE A 1 127 ? 4.800 -14.291 -1.848 1.00 93.62 127 ILE A N 1
ATOM 976 C CA . ILE A 1 127 ? 4.826 -12.968 -1.211 1.00 93.62 127 ILE A CA 1
ATOM 977 C C . ILE A 1 127 ? 3.676 -12.093 -1.730 1.00 93.62 127 ILE A C 1
ATOM 979 O O . ILE A 1 127 ? 3.126 -11.298 -0.971 1.00 93.62 127 ILE A O 1
ATOM 983 N N . ALA A 1 128 ? 3.288 -12.250 -2.998 1.00 93.06 128 ALA A N 1
ATOM 984 C CA . ALA A 1 128 ? 2.193 -11.506 -3.616 1.00 93.06 128 ALA A CA 1
ATOM 985 C C . ALA A 1 128 ? 0.808 -11.921 -3.081 1.00 93.06 128 ALA A C 1
ATOM 987 O O . ALA A 1 128 ? -0.085 -11.080 -2.982 1.00 93.06 128 ALA A O 1
ATOM 988 N N . ILE A 1 129 ? 0.617 -13.191 -2.705 1.00 92.81 129 ILE A N 1
ATOM 989 C CA . ILE A 1 129 ? -0.685 -13.707 -2.245 1.00 92.81 129 ILE A CA 1
ATOM 990 C C . ILE A 1 129 ? -1.182 -12.982 -0.988 1.00 92.81 129 ILE A C 1
ATOM 992 O O . ILE A 1 129 ? -2.346 -12.592 -0.939 1.00 92.81 129 ILE A O 1
ATOM 996 N N . GLY A 1 130 ? -0.313 -12.753 0.002 1.00 92.88 130 GLY A N 1
ATOM 997 C CA . GLY A 1 130 ? -0.675 -12.090 1.262 1.00 92.88 130 GLY A CA 1
ATOM 998 C C . GLY A 1 130 ? -1.469 -10.788 1.069 1.00 92.88 130 GLY A C 1
ATOM 999 O O . GLY A 1 130 ? -2.620 -10.717 1.498 1.00 92.88 130 GLY A O 1
ATOM 1000 N N . PRO A 1 131 ? -0.912 -9.769 0.389 1.00 93.88 131 PRO A N 1
ATOM 1001 C CA . PRO A 1 131 ? -1.628 -8.524 0.126 1.00 93.88 131 PRO A CA 1
ATOM 1002 C C . PRO A 1 131 ? -2.824 -8.663 -0.824 1.00 93.88 131 PRO A C 1
ATOM 1004 O O . PRO A 1 131 ? -3.758 -7.871 -0.715 1.00 93.88 131 PRO A O 1
ATOM 1007 N N . LEU A 1 132 ? -2.832 -9.624 -1.756 1.00 93.50 132 LEU A N 1
ATOM 1008 C CA . LEU A 1 132 ? -3.983 -9.830 -2.651 1.00 93.50 132 LEU A CA 1
ATOM 1009 C C . LEU A 1 132 ? -5.221 -10.297 -1.894 1.00 93.50 132 LEU A C 1
ATOM 1011 O O . LEU A 1 132 ? -6.319 -9.852 -2.207 1.00 93.50 132 LEU A O 1
ATOM 1015 N N . LEU A 1 133 ? -5.041 -11.151 -0.885 1.00 93.50 133 LEU A N 1
ATOM 1016 C CA . LEU A 1 133 ? -6.141 -11.693 -0.084 1.00 93.50 133 LEU A CA 1
ATOM 1017 C C . LEU A 1 133 ? -6.781 -10.666 0.865 1.00 93.50 133 LEU A C 1
ATOM 1019 O O . LEU A 1 133 ? -7.813 -10.957 1.465 1.00 93.50 133 LEU A O 1
ATOM 1023 N N . LEU A 1 134 ? -6.192 -9.475 1.008 1.00 94.00 134 LEU A N 1
ATOM 1024 C CA . LEU A 1 134 ? -6.743 -8.394 1.830 1.00 94.00 134 LEU A CA 1
ATOM 1025 C C . LEU A 1 134 ? -7.777 -7.531 1.091 1.00 94.00 134 LEU A C 1
ATOM 1027 O O . LEU A 1 134 ? -8.489 -6.764 1.741 1.00 94.00 134 LEU A O 1
ATOM 1031 N N . ALA A 1 135 ? -7.863 -7.633 -0.238 1.00 93.31 135 ALA A N 1
ATOM 1032 C CA . ALA A 1 135 ? -8.809 -6.874 -1.052 1.00 93.31 135 ALA A CA 1
ATOM 1033 C C . ALA A 1 135 ? -9.926 -7.765 -1.617 1.00 93.31 135 ALA A C 1
ATOM 1035 O O . ALA A 1 135 ? -9.680 -8.926 -1.948 1.00 93.31 135 ALA A O 1
ATOM 1036 N N . GLN A 1 136 ? -11.140 -7.211 -1.716 1.00 76.19 136 GLN A N 1
ATOM 1037 C CA . GLN A 1 136 ? -12.349 -7.896 -2.199 1.00 76.19 136 GLN A CA 1
ATOM 1038 C C . GLN A 1 136 ? -12.844 -7.337 -3.531 1.00 76.19 136 GLN A C 1
ATOM 1040 O O . GLN A 1 136 ? -12.975 -6.099 -3.628 1.00 76.19 136 GLN A O 1
#

Organism: NCBI:txid197538

Radius of gyration: 13.97 Å; chains: 1; bounding box: 29×34×43 Å

Foldseek 3Di:
DDDDDDDVPRCPLVVVLVVLVVCVVVVFAEEEEEAALCQLLVSVVVNVVVVDDQEAEEDQDLVRHDPVCSVRYDYLPNDPDPVVLVVNQVSHRYYTYYLVRCPRCSLVVDQGQYYHYDPVVVDDPVSVVSRRVSHD